Protein AF-A0A379STN2-F1 (afdb_monomer)

Mean predicted aligned error: 3.66 Å

InterPro domains:
  IPR004464 Fructose-1,6-bisphosphatase class 2/Sedoheputulose-1,7-bisphosphatase [PF03320] (2-134)
  IPR004464 Fructose-1,6-bisphosphatase class 2/Sedoheputulose-1,7-bisphosphatase [PTHR30447] (2-136)

Structure (mmCIF, N/CA/C/O backbone):
data_AF-A0A379STN2-F1
#
_entry.id   AF-A0A379STN2-F1
#
loop_
_atom_site.group_PDB
_atom_site.id
_atom_site.type_symbol
_atom_site.label_atom_id
_atom_site.label_alt_id
_atom_site.label_comp_id
_atom_site.label_asym_id
_atom_site.label_entity_id
_atom_site.label_seq_id
_atom_site.pdbx_PDB_ins_code
_atom_site.Cartn_x
_atom_site.Cartn_y
_atom_site.Cartn_z
_atom_site.occupancy
_atom_site.B_iso_or_equiv
_atom_site.auth_seq_id
_atom_site.auth_comp_id
_atom_site.auth_asym_id
_atom_site.auth_atom_id
_atom_site.pdbx_PDB_model_num
ATOM 1 N N . MET A 1 1 ? 1.998 -2.133 1.018 1.00 84.31 1 MET A N 1
ATOM 2 C CA . MET A 1 1 ? 1.488 -2.057 -0.365 1.00 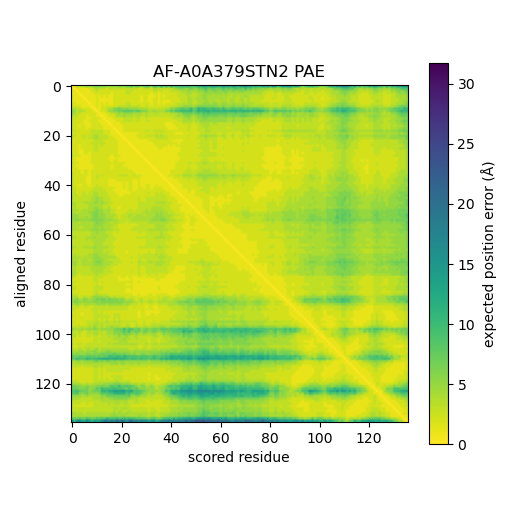84.31 1 MET A CA 1
ATOM 3 C C . MET A 1 1 ? 1.923 -3.252 -1.206 1.00 84.31 1 MET A C 1
ATOM 5 O O . MET A 1 1 ? 1.070 -4.065 -1.495 1.00 84.31 1 MET A O 1
ATOM 9 N N . ALA A 1 2 ? 3.197 -3.422 -1.590 1.00 87.81 2 ALA A N 1
ATOM 10 C CA . ALA A 1 2 ? 3.573 -4.529 -2.492 1.00 87.81 2 ALA A CA 1
ATOM 11 C C . ALA A 1 2 ? 3.139 -5.918 -1.972 1.00 87.81 2 ALA A C 1
ATOM 13 O O . ALA A 1 2 ? 2.541 -6.689 -2.712 1.00 87.81 2 ALA A O 1
ATOM 14 N N . ALA A 1 3 ? 3.338 -6.179 -0.676 1.00 91.94 3 ALA A N 1
ATOM 15 C CA . ALA A 1 3 ? 2.933 -7.429 -0.034 1.00 91.94 3 ALA A CA 1
ATOM 16 C C . ALA A 1 3 ? 1.428 -7.749 -0.152 1.00 91.94 3 ALA A C 1
ATOM 18 O O . ALA A 1 3 ? 1.093 -8.899 -0.390 1.00 91.94 3 ALA A O 1
ATOM 19 N N . SER A 1 4 ? 0.523 -6.768 -0.058 1.00 94.94 4 SER A N 1
ATOM 20 C CA . SER A 1 4 ? -0.926 -7.015 -0.189 1.00 94.94 4 SER A CA 1
ATOM 21 C C . SER A 1 4 ? -1.356 -7.262 -1.633 1.00 94.94 4 SER A C 1
ATOM 23 O O . SER A 1 4 ? -2.364 -7.910 -1.873 1.00 94.94 4 SER A O 1
ATOM 25 N N . VAL A 1 5 ? -0.602 -6.756 -2.614 1.00 94.31 5 VAL A N 1
ATOM 26 C CA . VAL A 1 5 ? -0.845 -7.094 -4.024 1.00 94.31 5 VAL A CA 1
ATOM 27 C C . VAL A 1 5 ? -0.399 -8.527 -4.297 1.00 94.31 5 VAL A C 1
ATOM 29 O O . VAL A 1 5 ? -1.119 -9.272 -4.953 1.00 94.31 5 VAL A O 1
ATOM 32 N N . LEU A 1 6 ? 0.749 -8.934 -3.744 1.00 94.75 6 LEU A N 1
ATOM 33 C CA . LEU A 1 6 ? 1.273 -10.292 -3.890 1.00 94.75 6 LEU A CA 1
ATOM 34 C C . LEU A 1 6 ? 0.293 -11.355 -3.382 1.00 94.75 6 LEU A C 1
ATOM 36 O O . LEU A 1 6 ? 0.226 -12.415 -3.988 1.00 94.75 6 LEU A O 1
ATOM 40 N N . THR A 1 7 ? -0.511 -11.089 -2.348 1.00 95.88 7 THR A N 1
ATOM 41 C CA . THR A 1 7 ? -1.515 -12.065 -1.874 1.00 95.88 7 THR A CA 1
ATOM 42 C C . THR A 1 7 ? -2.661 -12.311 -2.852 1.00 95.88 7 THR A C 1
ATOM 44 O O . THR A 1 7 ? -3.444 -13.234 -2.667 1.00 95.88 7 THR A O 1
ATOM 47 N N . CYS A 1 8 ? -2.786 -11.480 -3.887 1.00 93.94 8 CYS A N 1
ATOM 48 C CA . CYS A 1 8 ? -3.839 -11.578 -4.892 1.00 93.94 8 CYS A CA 1
ATOM 49 C C . CYS A 1 8 ? -3.332 -12.148 -6.231 1.00 93.94 8 CYS A C 1
ATOM 51 O O . CYS A 1 8 ? -4.108 -12.250 -7.180 1.00 93.94 8 CYS A O 1
ATOM 53 N N . LEU A 1 9 ? -2.042 -12.487 -6.345 1.00 90.12 9 LEU A N 1
ATOM 54 C CA . LEU A 1 9 ? -1.449 -13.032 -7.570 1.00 90.12 9 LEU A CA 1
ATOM 55 C C . LEU A 1 9 ? -1.338 -14.559 -7.486 1.00 90.12 9 LEU A C 1
ATOM 57 O O . LEU A 1 9 ? -0.850 -15.088 -6.496 1.00 90.12 9 LEU A O 1
ATOM 61 N N . GLN A 1 10 ? -1.743 -15.268 -8.544 1.00 84.19 10 GLN A N 1
ATOM 62 C CA . GLN A 1 10 ? -1.845 -16.738 -8.538 1.00 84.19 10 GLN A CA 1
ATOM 63 C C . GLN A 1 10 ? -0.510 -17.466 -8.320 1.00 84.19 10 GLN A C 1
ATOM 65 O O . GLN A 1 10 ? -0.488 -18.497 -7.656 1.00 84.19 10 GLN A O 1
ATOM 70 N N . ASP A 1 11 ? 0.588 -16.932 -8.858 1.00 86.25 11 ASP A N 1
ATOM 71 C CA . ASP A 1 11 ? 1.921 -17.549 -8.766 1.00 86.25 11 ASP A CA 1
ATOM 72 C C . ASP A 1 11 ? 2.724 -17.068 -7.544 1.00 86.25 11 ASP A C 1
ATOM 74 O O . ASP A 1 11 ? 3.901 -17.397 -7.380 1.00 86.25 11 ASP A O 1
ATOM 78 N N . SER A 1 12 ? 2.109 -16.250 -6.689 1.00 90.75 12 SER A N 1
ATOM 79 C CA . SER A 1 12 ? 2.743 -15.729 -5.486 1.00 90.75 12 SER A CA 1
ATOM 80 C C . SER A 1 12 ? 2.736 -16.772 -4.365 1.00 90.75 12 SER A C 1
ATOM 82 O O . SER A 1 12 ? 1.714 -17.417 -4.139 1.00 90.75 12 SER A O 1
ATOM 84 N N . PRO A 1 13 ? 3.833 -16.919 -3.599 1.00 93.06 13 PRO A N 1
ATOM 85 C CA . PRO A 1 13 ? 3.873 -17.805 -2.436 1.00 93.06 13 PRO A CA 1
ATOM 86 C C . PRO A 1 13 ? 3.203 -17.202 -1.188 1.00 93.06 13 PRO A C 1
ATOM 88 O O . PRO A 1 13 ? 3.274 -17.798 -0.114 1.00 93.06 13 PRO A O 1
ATOM 91 N N . TYR A 1 14 ? 2.647 -15.991 -1.281 1.00 94.62 14 TYR A N 1
ATOM 92 C CA . TYR A 1 14 ? 2.056 -15.274 -0.154 1.00 94.62 14 TYR A CA 1
ATOM 93 C C . TYR A 1 14 ? 0.534 -15.399 -0.176 1.00 94.62 14 TYR A C 1
ATOM 95 O O . TYR A 1 14 ? -0.088 -14.979 -1.142 1.00 94.62 14 TYR A O 1
ATOM 103 N N . ASP A 1 15 ? -0.064 -15.882 0.916 1.00 94.81 15 ASP A N 1
ATOM 104 C CA . ASP A 1 15 ? -1.525 -16.048 1.017 1.00 94.81 15 ASP A CA 1
ATOM 105 C C . ASP A 1 15 ? -2.219 -14.918 1.797 1.00 94.81 15 ASP A C 1
ATOM 107 O O . ASP A 1 15 ? -3.391 -14.623 1.576 1.00 94.81 15 ASP A O 1
ATOM 111 N N . LEU A 1 16 ? -1.519 -14.288 2.750 1.00 96.06 16 LEU A N 1
ATOM 112 C CA . LEU A 1 16 ? -2.102 -13.300 3.662 1.00 96.06 16 LEU A CA 1
ATOM 113 C C . LEU A 1 16 ? -1.079 -12.250 4.101 1.00 96.06 16 LEU A C 1
ATOM 115 O O . LEU A 1 16 ? 0.096 -12.541 4.323 1.00 96.06 16 LEU A O 1
ATOM 119 N N . MET A 1 17 ? -1.560 -11.022 4.292 1.00 96.12 17 MET A N 1
ATOM 120 C CA . MET A 1 17 ? -0.816 -9.925 4.896 1.00 96.12 17 MET A CA 1
ATOM 121 C C . MET A 1 17 ? -1.555 -9.429 6.141 1.00 96.12 17 MET A C 1
ATOM 123 O O . MET A 1 17 ? -2.732 -9.094 6.080 1.00 96.12 17 MET A O 1
ATOM 127 N N . TYR A 1 18 ? -0.838 -9.330 7.260 1.00 96.81 18 TYR A N 1
ATOM 128 C CA . TYR A 1 18 ? -1.331 -8.729 8.498 1.00 96.81 18 TYR A CA 1
ATOM 129 C C . TYR A 1 18 ? -0.258 -7.809 9.073 1.00 96.81 18 TYR A C 1
ATOM 131 O O . TYR A 1 18 ? 0.869 -8.238 9.327 1.00 96.81 18 TYR A O 1
ATOM 139 N N . THR A 1 19 ? -0.572 -6.523 9.224 1.00 95.44 19 THR A N 1
ATOM 140 C CA . THR A 1 19 ? 0.389 -5.530 9.712 1.00 95.44 19 THR A CA 1
ATOM 141 C C . THR A 1 19 ? -0.305 -4.255 10.181 1.00 95.44 19 THR A C 1
ATOM 143 O O . THR A 1 19 ? -1.457 -4.007 9.836 1.00 95.44 19 THR A O 1
ATOM 146 N N . ILE A 1 20 ? 0.444 -3.412 10.892 1.00 96.00 20 ILE A N 1
ATOM 147 C CA . ILE A 1 20 ? 0.098 -2.009 11.127 1.00 96.00 20 ILE A CA 1
ATOM 148 C C . ILE A 1 20 ? 0.978 -1.171 10.199 1.00 96.00 20 ILE A C 1
ATOM 150 O O . ILE A 1 20 ? 2.207 -1.205 10.291 1.00 96.00 20 ILE A O 1
ATOM 154 N N . GLY A 1 21 ? 0.347 -0.429 9.293 1.00 95.06 21 GLY A N 1
ATOM 155 C CA . GLY A 1 21 ? 1.014 0.413 8.302 1.00 95.06 21 GLY A CA 1
ATOM 156 C C . GLY A 1 21 ? 0.420 1.817 8.242 1.00 95.06 21 GLY A C 1
ATOM 157 O O . GLY A 1 21 ? -0.430 2.179 9.052 1.00 95.06 21 GLY A O 1
ATOM 158 N N . GLY A 1 22 ? 0.875 2.615 7.278 1.00 95.88 22 GLY A N 1
ATOM 159 C CA . GLY A 1 22 ? 0.284 3.923 7.012 1.00 95.88 22 GLY A CA 1
ATOM 160 C C . GLY A 1 22 ? -1.108 3.795 6.389 1.00 95.88 22 GLY A C 1
ATOM 161 O O . GLY A 1 22 ? -1.337 2.966 5.503 1.00 95.88 22 GLY A O 1
ATOM 162 N N . ALA A 1 23 ? -2.050 4.611 6.866 1.00 96.19 23 ALA A N 1
ATOM 163 C CA . ALA A 1 23 ? -3.424 4.610 6.370 1.00 96.19 23 ALA A CA 1
ATOM 164 C C . ALA A 1 23 ? -3.533 4.947 4.865 1.00 96.19 23 ALA A C 1
ATOM 166 O O . ALA A 1 23 ? -4.258 4.235 4.166 1.00 96.19 23 ALA A O 1
ATOM 167 N N . PRO A 1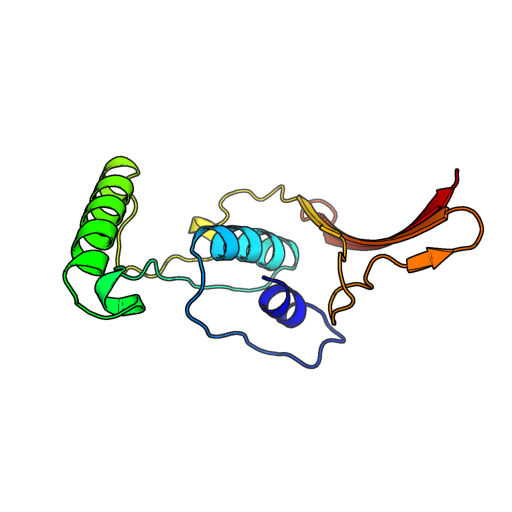 24 ? -2.801 5.943 4.312 1.00 95.88 24 PRO A N 1
ATOM 168 C CA . PRO A 1 24 ? -2.842 6.227 2.874 1.00 95.88 24 PRO A CA 1
ATOM 169 C C . PRO A 1 24 ? -2.388 5.041 2.011 1.00 95.88 24 PRO A C 1
ATOM 171 O O . PRO A 1 24 ? -3.023 4.711 1.010 1.00 95.88 24 PRO A O 1
ATOM 174 N N . GLU A 1 25 ? -1.322 4.348 2.412 1.00 97.06 25 GLU A N 1
ATOM 175 C CA . GLU A 1 25 ? -0.829 3.152 1.728 1.00 97.06 25 GLU A CA 1
ATOM 176 C C . GLU A 1 25 ? -1.816 1.984 1.837 1.00 97.06 25 GLU A C 1
ATOM 178 O O . GLU A 1 25 ? -1.895 1.162 0.918 1.00 97.06 25 GLU A O 1
ATOM 183 N N . GLY A 1 26 ? -2.575 1.914 2.935 1.00 97.06 26 GLY A N 1
ATOM 184 C CA . GLY A 1 26 ? -3.697 0.994 3.109 1.00 97.06 26 GLY A CA 1
ATOM 185 C C . GLY A 1 26 ? -4.795 1.215 2.066 1.00 97.06 26 GLY A C 1
ATOM 186 O O . GLY A 1 26 ? -5.218 0.255 1.430 1.00 97.06 26 GLY A O 1
ATOM 187 N N . VAL A 1 27 ? -5.180 2.468 1.802 1.00 97.25 27 VAL A N 1
ATOM 188 C CA . VAL A 1 27 ? -6.173 2.809 0.762 1.00 97.25 27 VAL A CA 1
ATOM 189 C C . VAL A 1 27 ? -5.669 2.447 -0.640 1.00 97.25 27 VAL A C 1
ATOM 191 O O . VAL A 1 27 ? -6.399 1.844 -1.423 1.00 97.25 27 VAL A O 1
ATOM 194 N N . ILE A 1 28 ? -4.398 2.723 -0.957 1.00 97.06 28 ILE A N 1
ATOM 195 C CA . ILE A 1 28 ? -3.801 2.313 -2.244 1.00 97.06 28 ILE A CA 1
ATOM 196 C C . ILE A 1 28 ? -3.818 0.783 -2.395 1.00 97.06 28 ILE A C 1
ATOM 198 O O . ILE A 1 28 ? -4.101 0.256 -3.473 1.00 97.06 28 ILE A O 1
ATOM 202 N N . SER A 1 29 ? -3.531 0.069 -1.305 1.00 96.81 29 SER A N 1
ATOM 203 C CA . SER A 1 29 ? -3.579 -1.392 -1.270 1.00 96.81 29 SER A CA 1
ATOM 204 C C . SER A 1 29 ? -5.002 -1.909 -1.498 1.00 96.81 29 SER A C 1
ATOM 206 O O . SER A 1 29 ? -5.179 -2.811 -2.309 1.00 96.81 29 SER A O 1
ATOM 208 N N . ALA A 1 30 ? -6.009 -1.292 -0.873 1.00 97.31 30 ALA A N 1
ATOM 209 C CA . ALA A 1 30 ? -7.419 -1.623 -1.073 1.00 97.31 30 ALA A CA 1
ATOM 210 C C . ALA A 1 30 ? -7.847 -1.462 -2.540 1.00 97.31 30 ALA A C 1
ATOM 212 O O . ALA A 1 30 ? -8.503 -2.347 -3.083 1.00 97.31 30 ALA A O 1
ATOM 213 N N . CYS A 1 31 ? -7.409 -0.399 -3.225 1.00 96.50 31 CYS A N 1
ATOM 214 C CA . CYS A 1 31 ? -7.670 -0.236 -4.657 1.00 96.50 31 CYS A CA 1
ATOM 215 C C . CYS A 1 31 ? -7.118 -1.409 -5.486 1.00 96.50 31 CYS A C 1
ATOM 217 O O . CYS A 1 31 ? -7.836 -1.972 -6.312 1.00 96.50 31 CYS A O 1
ATOM 219 N N . ALA A 1 32 ? -5.863 -1.804 -5.254 1.00 95.25 32 ALA A N 1
ATOM 220 C CA . ALA A 1 32 ? -5.246 -2.920 -5.971 1.00 95.25 32 ALA A CA 1
ATOM 221 C C . ALA A 1 32 ? -5.931 -4.261 -5.661 1.00 95.25 32 ALA A C 1
ATOM 223 O O . ALA A 1 32 ? -6.259 -5.009 -6.579 1.00 95.25 32 ALA A O 1
ATOM 224 N N . VAL A 1 33 ? -6.188 -4.540 -4.379 1.00 95.69 33 VAL A N 1
ATOM 225 C CA . VAL A 1 33 ? -6.862 -5.764 -3.919 1.00 95.69 33 VAL A CA 1
ATOM 226 C C . VAL A 1 33 ? -8.262 -5.865 -4.523 1.00 95.69 33 VAL A C 1
ATOM 228 O O . VAL A 1 33 ? -8.610 -6.904 -5.079 1.00 95.69 33 VAL A O 1
ATOM 231 N N . LYS A 1 34 ? -9.041 -4.775 -4.503 1.00 95.75 34 LYS A N 1
ATOM 232 C CA . LYS A 1 34 ? -10.378 -4.733 -5.107 1.00 95.75 34 LYS A CA 1
ATOM 233 C C . LYS A 1 34 ? -10.334 -4.963 -6.614 1.00 95.75 34 LYS A C 1
ATOM 235 O O . LYS A 1 34 ? -11.130 -5.743 -7.130 1.00 95.75 34 LYS A O 1
ATOM 240 N N . ALA A 1 35 ? -9.392 -4.338 -7.320 1.00 94.31 35 ALA A N 1
ATOM 241 C CA . ALA A 1 35 ? -9.239 -4.529 -8.761 1.00 94.31 35 ALA A CA 1
ATOM 242 C C . ALA A 1 35 ? -8.846 -5.974 -9.134 1.00 94.31 35 ALA A C 1
ATOM 244 O O . ALA A 1 35 ? -9.247 -6.459 -10.190 1.00 94.31 35 ALA A O 1
ATOM 245 N N . LEU A 1 36 ? -8.121 -6.672 -8.254 1.00 93.12 36 LEU A N 1
ATOM 246 C CA . LEU A 1 36 ? -7.761 -8.087 -8.400 1.00 93.12 36 LEU A CA 1
ATOM 247 C C . LEU A 1 36 ? -8.827 -9.059 -7.858 1.00 93.12 36 LEU A C 1
ATOM 249 O O . LEU A 1 36 ? -8.668 -10.269 -7.993 1.00 93.12 36 LEU A O 1
ATOM 253 N N . GLY A 1 37 ? -9.917 -8.554 -7.271 1.00 92.50 37 GLY A N 1
ATOM 254 C CA . GLY A 1 37 ? -11.003 -9.372 -6.725 1.00 92.50 37 GLY A CA 1
ATOM 255 C C . GLY A 1 37 ? -10.675 -10.076 -5.403 1.00 92.50 37 GLY A C 1
ATOM 256 O O . GLY A 1 37 ? -11.287 -11.100 -5.105 1.00 92.50 37 GLY A O 1
ATOM 257 N N . GLY A 1 38 ? -9.709 -9.561 -4.639 1.00 94.38 38 GLY A N 1
ATOM 258 C CA . GLY A 1 38 ? -9.392 -10.046 -3.296 1.00 94.38 38 GLY A CA 1
ATOM 259 C C . GLY A 1 38 ? -10.299 -9.454 -2.214 1.00 94.38 38 GLY A C 1
ATOM 260 O O . GLY A 1 38 ? -11.303 -8.803 -2.503 1.00 94.38 38 GLY A O 1
ATOM 261 N N . ASP A 1 39 ? -9.909 -9.656 -0.956 1.00 97.12 39 ASP A N 1
ATOM 262 C CA . ASP A 1 39 ? -10.577 -9.089 0.217 1.00 97.12 39 ASP A CA 1
ATOM 263 C C . ASP A 1 39 ? -9.558 -8.389 1.128 1.00 97.12 39 ASP A C 1
ATOM 265 O O . ASP A 1 39 ? -8.382 -8.757 1.178 1.00 97.12 39 ASP A O 1
ATOM 269 N N . MET A 1 40 ? -10.002 -7.349 1.827 1.00 98.00 40 MET A N 1
ATOM 270 C CA . MET A 1 40 ? -9.184 -6.586 2.762 1.00 98.00 40 MET A CA 1
ATOM 271 C C . MET A 1 40 ? -10.063 -5.928 3.820 1.00 98.00 40 MET A C 1
ATOM 273 O O . MET A 1 40 ? -11.121 -5.366 3.537 1.00 98.00 40 MET A O 1
ATOM 277 N N . GLN A 1 41 ? -9.557 -5.933 5.046 1.00 98.06 41 GLN A N 1
ATOM 278 C CA . GLN A 1 41 ? -10.086 -5.157 6.157 1.00 98.06 41 GLN A CA 1
ATOM 279 C C . GLN A 1 41 ? -8.972 -4.269 6.698 1.00 98.06 41 GLN A C 1
ATOM 281 O O . GLN A 1 41 ? -7.803 -4.665 6.700 1.00 98.06 41 GLN A O 1
ATOM 286 N N . ALA A 1 42 ? -9.321 -3.068 7.146 1.00 97.88 42 ALA A N 1
ATOM 287 C CA . ALA A 1 42 ? -8.364 -2.169 7.775 1.00 97.88 42 ALA A CA 1
ATOM 288 C C . ALA A 1 42 ? -9.003 -1.412 8.930 1.00 97.88 42 ALA A C 1
ATOM 290 O O . ALA A 1 42 ? -10.190 -1.113 8.907 1.00 97.88 42 ALA A O 1
ATOM 291 N N . GLU A 1 43 ? -8.196 -1.057 9.915 1.00 97.69 43 GLU A N 1
ATOM 292 C CA . GLU A 1 43 ? -8.605 -0.222 11.034 1.00 97.69 43 GLU A CA 1
ATOM 293 C C . GLU A 1 43 ? -7.688 0.991 11.099 1.00 97.69 43 GLU A C 1
ATOM 295 O O . GLU A 1 43 ? -6.463 0.867 11.005 1.00 97.69 43 GLU A O 1
ATOM 300 N N . LEU A 1 44 ? -8.287 2.174 11.243 1.00 97.25 44 LEU A N 1
ATOM 301 C CA . LEU A 1 44 ? -7.524 3.371 11.552 1.00 97.25 44 LEU A CA 1
ATOM 302 C C . LEU A 1 44 ? -7.263 3.390 13.056 1.00 97.25 44 LEU A C 1
ATOM 304 O O . LEU A 1 44 ? -8.139 3.784 13.820 1.00 97.25 44 LEU A O 1
ATOM 308 N N . LEU A 1 45 ? -6.082 2.932 13.457 1.00 97.12 45 LEU A N 1
ATOM 309 C CA . LEU A 1 45 ? -5.683 2.895 14.859 1.00 97.12 45 LEU A CA 1
ATOM 310 C C . LEU A 1 45 ? -5.324 4.285 15.365 1.00 97.12 45 LEU A C 1
ATOM 312 O O . LEU A 1 45 ? -4.670 5.063 14.668 1.00 97.12 45 LEU A O 1
ATOM 316 N N . ASP A 1 46 ? -5.691 4.565 16.610 1.00 97.25 46 ASP A N 1
ATOM 317 C CA . ASP A 1 46 ? -5.203 5.747 17.301 1.00 97.25 46 ASP A CA 1
ATOM 318 C C . ASP A 1 46 ? -3.666 5.768 17.357 1.00 97.25 46 ASP A C 1
ATOM 320 O O . ASP A 1 46 ? -3.018 4.757 17.645 1.00 97.25 46 ASP A O 1
ATOM 324 N N . PHE A 1 47 ? -3.059 6.933 17.123 1.00 97.19 47 PHE A N 1
ATOM 325 C CA . PHE A 1 47 ? -1.602 7.031 17.024 1.00 97.19 47 PHE A CA 1
ATOM 326 C C . PHE A 1 47 ? -0.883 6.597 18.311 1.00 97.19 47 PHE A C 1
ATOM 328 O O . PHE A 1 47 ? 0.169 5.954 18.244 1.00 97.19 47 PHE A O 1
ATOM 335 N N . CYS A 1 48 ? -1.451 6.889 19.489 1.00 97.38 48 CYS A N 1
ATOM 336 C CA . CYS A 1 48 ? -0.883 6.428 20.757 1.00 97.38 48 CYS A CA 1
ATOM 337 C C . CYS A 1 48 ? -0.991 4.906 20.916 1.00 97.38 48 CYS A C 1
ATOM 339 O O . CYS A 1 48 ? -0.079 4.294 21.469 1.00 97.38 48 CYS A O 1
ATOM 341 N N . GLU A 1 49 ? -2.054 4.277 20.412 1.00 96.31 49 GLU A N 1
ATOM 342 C CA . GLU A 1 49 ? -2.170 2.813 20.393 1.00 96.31 49 GLU A CA 1
ATOM 343 C C . GLU A 1 49 ? -1.149 2.190 19.427 1.00 96.31 49 GLU A C 1
ATOM 345 O O . GLU A 1 49 ? -0.508 1.193 19.758 1.00 96.31 49 GLU A O 1
ATOM 350 N N . ALA A 1 50 ? -0.918 2.816 18.269 1.00 95.75 50 ALA A N 1
ATOM 351 C CA . ALA A 1 50 ? 0.006 2.317 17.252 1.00 95.75 50 ALA A CA 1
ATOM 352 C C . ALA A 1 50 ? 1.497 2.533 17.587 1.00 95.75 50 ALA A C 1
ATOM 354 O O . ALA A 1 50 ? 2.346 1.741 17.167 1.00 95.75 50 ALA A O 1
ATOM 355 N N . LYS A 1 51 ? 1.847 3.624 18.284 1.00 96.12 51 LYS A N 1
ATOM 356 C CA . LYS A 1 51 ? 3.244 4.054 18.519 1.00 96.12 51 LYS A CA 1
ATOM 357 C C . LYS A 1 51 ? 3.627 4.203 19.993 1.00 96.12 51 LYS A C 1
ATOM 359 O O . LYS A 1 51 ? 4.776 4.535 20.285 1.00 96.12 51 LYS A O 1
ATOM 364 N N . GLY A 1 52 ? 2.705 3.922 20.909 1.00 96.81 52 GLY A N 1
ATOM 365 C CA . GLY A 1 52 ? 2.891 4.062 22.349 1.00 96.81 52 GLY A CA 1
ATOM 366 C C . GLY A 1 52 ? 2.500 5.445 22.869 1.00 96.81 52 GLY A C 1
ATOM 367 O O . GLY A 1 52 ? 2.555 6.449 22.157 1.00 96.81 52 GLY A O 1
ATOM 368 N N . ASP A 1 53 ? 2.123 5.494 24.143 1.00 97.56 53 ASP A N 1
ATOM 369 C CA . ASP A 1 53 ? 1.583 6.692 24.775 1.00 97.56 53 ASP A CA 1
ATOM 370 C C . ASP A 1 53 ? 2.685 7.553 25.421 1.00 97.56 53 ASP A C 1
ATOM 372 O O . ASP A 1 53 ? 3.191 7.249 26.502 1.00 97.56 53 ASP A O 1
ATOM 376 N N . ASN A 1 54 ? 3.073 8.637 24.746 1.00 98.00 54 ASN A N 1
ATOM 377 C CA . ASN A 1 54 ? 4.023 9.634 25.245 1.00 98.00 54 ASN A CA 1
ATOM 378 C C . ASN A 1 54 ? 3.613 11.054 24.817 1.00 98.00 54 ASN A C 1
ATOM 380 O O . ASN A 1 54 ? 2.684 11.229 24.031 1.00 98.00 54 ASN A O 1
ATOM 384 N N . ALA A 1 55 ? 4.287 12.077 25.352 1.00 97.69 55 ALA A N 1
ATOM 385 C CA . ALA A 1 55 ? 3.905 13.474 25.139 1.00 97.69 55 ALA A CA 1
ATOM 386 C C . ALA A 1 55 ? 3.871 13.879 23.653 1.00 97.69 55 ALA A C 1
ATOM 388 O O . ALA A 1 55 ? 2.888 14.479 23.224 1.00 97.69 55 ALA A O 1
ATOM 389 N N . ASP A 1 56 ? 4.886 13.503 22.871 1.00 97.69 56 ASP A N 1
ATOM 390 C CA . ASP A 1 56 ? 4.969 13.846 21.447 1.00 97.69 56 ASP A CA 1
ATOM 391 C C . ASP A 1 56 ? 3.892 13.111 20.638 1.00 97.69 56 ASP A C 1
ATOM 393 O O . ASP A 1 56 ? 3.181 13.713 19.832 1.00 97.69 56 ASP A O 1
ATOM 397 N N . ASN A 1 57 ? 3.692 11.821 20.918 1.00 98.06 57 ASN A N 1
ATOM 398 C CA . ASN A 1 57 ? 2.680 11.005 20.252 1.00 98.06 57 ASN A CA 1
ATOM 399 C C . ASN A 1 57 ? 1.255 11.476 20.567 1.00 98.06 57 ASN A C 1
ATOM 401 O O . ASN A 1 57 ? 0.403 11.430 19.685 1.00 98.06 57 ASN A O 1
ATOM 405 N N . ARG A 1 58 ? 0.984 11.983 21.779 1.00 98.00 58 ARG A N 1
ATOM 406 C CA . ARG A 1 58 ? -0.329 12.552 22.140 1.00 98.00 58 ARG A CA 1
ATOM 407 C C . ARG A 1 58 ? -0.673 13.785 21.314 1.00 98.00 58 ARG A C 1
ATOM 409 O O . ARG A 1 58 ? -1.843 13.975 20.990 1.00 98.00 58 ARG A O 1
ATOM 416 N N . LEU A 1 59 ? 0.318 14.609 20.968 1.00 98.06 59 LEU A N 1
ATOM 417 C CA . LEU A 1 59 ? 0.104 15.772 20.104 1.00 98.06 59 LEU A CA 1
ATOM 418 C C . LEU A 1 59 ? -0.289 15.331 18.690 1.00 98.06 59 LEU A C 1
ATOM 420 O O . LEU A 1 59 ? -1.237 15.873 18.126 1.00 98.06 59 LEU A O 1
ATOM 424 N N . VAL A 1 60 ? 0.387 14.311 18.150 1.00 97.81 60 VAL A N 1
ATOM 425 C CA . VAL A 1 60 ? 0.044 13.725 16.843 1.00 97.81 60 VAL A CA 1
ATOM 426 C C . VAL A 1 60 ? -1.339 13.071 16.887 1.00 97.81 60 VAL A C 1
ATOM 428 O O . VAL A 1 60 ? -2.174 13.367 16.038 1.00 97.81 60 VAL A O 1
ATOM 431 N N . ALA A 1 61 ? -1.626 12.263 17.912 1.00 97.69 61 ALA A N 1
ATOM 432 C CA . ALA A 1 61 ? -2.918 11.601 18.084 1.00 97.69 61 ALA A CA 1
ATOM 433 C C . ALA A 1 61 ? -4.077 12.607 18.130 1.00 97.69 61 ALA A C 1
ATOM 435 O O . ALA A 1 61 ? -5.103 12.397 17.492 1.00 97.69 61 ALA A O 1
ATOM 436 N N . GLN A 1 62 ? -3.919 13.728 18.840 1.00 98.06 62 GLN A N 1
ATOM 437 C CA . GLN A 1 62 ? -4.936 14.784 18.885 1.00 98.06 62 GLN A CA 1
ATOM 438 C C . GLN A 1 62 ? -5.196 15.397 17.504 1.00 98.06 62 GLN A C 1
ATOM 440 O O . GLN A 1 62 ? -6.354 15.565 17.126 1.00 98.06 62 GLN A O 1
ATOM 445 N N . GLN A 1 63 ? -4.138 15.689 16.742 1.00 98.19 63 GLN A N 1
ATOM 446 C CA . GLN A 1 63 ? -4.260 16.222 15.382 1.00 98.19 63 GLN A CA 1
ATOM 447 C C . GLN A 1 63 ? -4.936 15.220 14.438 1.00 98.19 63 GLN A C 1
ATOM 449 O O . GLN A 1 63 ? -5.812 15.596 13.659 1.00 98.19 63 GLN A O 1
ATOM 454 N N . GLU A 1 64 ? -4.566 13.940 14.517 1.00 97.81 64 GLU A N 1
ATOM 455 C CA . GLU A 1 64 ? -5.164 12.892 13.690 1.00 97.81 64 GLU A CA 1
ATOM 456 C C . GLU A 1 64 ? -6.634 12.655 14.045 1.00 97.81 64 GLU A C 1
ATOM 458 O O . GLU A 1 64 ? -7.457 12.601 13.132 1.00 97.81 64 GLU A O 1
ATOM 463 N N . ARG A 1 65 ? -6.993 12.598 15.336 1.00 97.44 65 ARG A N 1
ATOM 464 C CA . ARG A 1 65 ? -8.392 12.482 15.789 1.00 97.44 65 ARG A CA 1
ATOM 465 C C . ARG A 1 65 ? -9.245 13.637 15.280 1.00 97.44 65 ARG A C 1
ATOM 467 O O . ARG A 1 65 ? -10.298 13.387 14.703 1.00 97.44 65 ARG A O 1
ATOM 474 N N . GLN A 1 66 ? -8.766 14.875 15.420 1.00 98.19 66 GLN A N 1
ATOM 475 C CA . GLN A 1 66 ? -9.479 16.050 14.918 1.00 98.19 66 GLN A CA 1
ATOM 476 C C . GLN A 1 66 ? -9.695 15.963 13.402 1.00 98.19 66 GLN A C 1
ATOM 478 O O . GLN A 1 66 ? -10.811 16.148 12.924 1.00 98.19 66 GLN A O 1
ATOM 483 N N . ARG A 1 67 ? -8.651 15.616 12.636 1.00 98.19 67 ARG A N 1
ATOM 484 C CA . ARG A 1 67 ? -8.774 15.445 11.182 1.00 98.19 67 ARG A CA 1
ATOM 485 C C . ARG A 1 67 ? -9.788 14.356 10.823 1.00 98.19 67 ARG A C 1
ATOM 487 O O . ARG A 1 67 ? -10.540 14.508 9.866 1.00 98.19 67 ARG A O 1
ATOM 494 N N . CYS A 1 68 ? -9.806 13.256 11.572 1.00 97.94 68 CYS A N 1
ATOM 495 C CA . CYS A 1 68 ? -10.757 12.169 11.356 1.00 97.94 68 CYS A CA 1
ATOM 496 C C . CYS A 1 68 ? -12.197 12.620 11.618 1.00 97.94 68 CYS A C 1
ATOM 498 O O . CYS A 1 68 ? -13.062 12.365 10.784 1.00 97.94 68 CYS A O 1
ATOM 500 N N . GLU A 1 69 ? -12.444 13.354 12.704 1.00 97.69 69 GLU A N 1
ATOM 501 C CA . GLU A 1 69 ? -13.754 13.944 13.002 1.00 97.69 69 GLU A CA 1
ATOM 502 C C . GLU A 1 69 ? -14.214 14.904 11.895 1.00 97.69 69 GLU A C 1
ATOM 504 O O . GLU A 1 69 ? -15.338 14.783 11.408 1.00 97.69 69 GLU A O 1
ATOM 509 N N . GLU A 1 70 ? -13.336 15.801 11.436 1.00 98.25 70 GLU A N 1
ATOM 510 C CA . GLU A 1 70 ? -13.616 16.741 10.338 1.00 98.25 70 GLU A CA 1
ATOM 511 C C . GLU A 1 70 ? -13.956 16.024 9.020 1.00 98.25 70 GLU A C 1
ATOM 513 O O . GLU A 1 70 ? -14.785 16.500 8.243 1.00 98.25 70 GLU A O 1
ATOM 518 N N . MET A 1 71 ? -13.342 14.864 8.774 1.00 97.12 71 MET A N 1
ATOM 519 C CA . MET A 1 71 ? -13.591 14.028 7.596 1.00 97.12 71 MET A CA 1
ATOM 520 C C . MET A 1 71 ? -14.755 13.039 7.773 1.00 97.12 71 MET A C 1
ATOM 522 O O . MET A 1 71 ? -15.115 12.359 6.813 1.00 97.12 71 MET A O 1
ATOM 526 N N . GLY A 1 72 ? -15.335 12.925 8.972 1.00 96.62 72 GLY A N 1
ATOM 527 C CA . GLY A 1 72 ? -16.361 11.923 9.278 1.00 96.62 72 GLY A CA 1
ATOM 528 C C . GLY A 1 72 ? -15.842 10.478 9.278 1.00 96.62 72 GLY A C 1
ATOM 529 O O . GLY A 1 72 ? -16.594 9.552 8.983 1.00 96.62 72 GLY A O 1
ATOM 530 N N . VAL A 1 73 ? -14.560 10.280 9.588 1.00 96.12 73 VAL A N 1
ATOM 531 C CA . VAL A 1 73 ? -13.888 8.976 9.659 1.00 96.12 73 VAL A CA 1
ATOM 532 C C . VAL A 1 73 ? -13.760 8.566 11.129 1.00 96.12 73 VAL A C 1
ATOM 534 O O . VAL A 1 73 ? -13.244 9.312 11.952 1.00 96.12 73 VAL A O 1
ATOM 537 N N . ALA A 1 74 ? -14.225 7.370 11.481 1.00 97.25 74 ALA A N 1
ATOM 538 C CA . ALA A 1 74 ? -14.091 6.813 12.826 1.00 97.25 74 ALA A CA 1
ATOM 539 C C . ALA A 1 74 ? -12.704 6.181 13.063 1.00 97.25 74 ALA A C 1
ATOM 541 O O . ALA A 1 74 ? -12.233 5.362 12.271 1.00 97.25 74 ALA A O 1
ATOM 542 N N . VAL A 1 75 ? -12.077 6.520 14.186 1.00 97.31 75 VAL A N 1
ATOM 543 C CA . VAL A 1 75 ? -10.864 5.855 14.691 1.00 97.31 75 VAL A CA 1
ATOM 544 C C . VAL A 1 75 ? -11.268 4.578 15.440 1.00 97.31 75 VAL A C 1
ATOM 546 O O . VAL A 1 75 ? -12.361 4.513 16.003 1.00 97.31 75 VAL A O 1
ATOM 549 N N . ASN A 1 76 ? -10.404 3.565 15.435 1.00 96.12 76 ASN A N 1
ATOM 550 C CA . ASN A 1 76 ? -10.601 2.254 16.061 1.00 96.12 76 ASN A CA 1
ATOM 551 C C . ASN A 1 76 ? -11.871 1.520 15.587 1.00 96.12 76 ASN A C 1
ATOM 553 O O . ASN A 1 76 ? -12.620 0.910 16.355 1.00 96.12 76 ASN A O 1
ATOM 557 N N . ARG A 1 77 ? -12.151 1.639 14.285 1.00 97.19 77 ARG A N 1
ATOM 558 C CA . ARG A 1 77 ? -13.236 0.951 13.583 1.00 97.19 77 ARG A CA 1
ATOM 559 C C . ARG A 1 77 ? -12.662 0.176 12.406 1.00 97.19 77 ARG A C 1
ATOM 561 O O . ARG A 1 77 ? -11.884 0.724 11.629 1.00 97.19 77 ARG A O 1
ATOM 568 N N . VAL A 1 78 ? -13.129 -1.057 12.226 1.00 98.19 78 VAL A N 1
ATOM 569 C CA . VAL A 1 78 ? -12.839 -1.847 11.026 1.00 98.19 78 VAL A CA 1
ATOM 570 C C . VAL A 1 78 ? -13.642 -1.318 9.834 1.00 98.19 78 VAL A C 1
ATOM 572 O O . VAL A 1 78 ? -14.869 -1.225 9.886 1.00 98.19 78 VAL A O 1
ATOM 575 N N . TYR A 1 79 ? -12.930 -0.999 8.761 1.00 98.38 79 TYR A N 1
ATOM 576 C CA . TYR A 1 79 ? -13.436 -0.633 7.446 1.00 98.38 79 TYR A CA 1
ATOM 577 C C . TYR A 1 79 ? -13.340 -1.831 6.507 1.00 98.38 79 TYR A C 1
ATOM 579 O O . TYR A 1 79 ? -12.303 -2.500 6.436 1.00 98.38 79 TYR A O 1
ATOM 587 N N . SER A 1 80 ? -14.420 -2.080 5.773 1.00 98.19 80 SER A N 1
ATOM 588 C CA . SER A 1 80 ? -14.449 -3.060 4.687 1.00 98.19 80 SER A CA 1
ATOM 589 C C . SER A 1 80 ? -13.744 -2.541 3.428 1.00 98.19 80 SER A C 1
ATOM 591 O O . SER A 1 80 ? -13.558 -1.335 3.248 1.00 98.19 80 SER A O 1
ATOM 593 N N . LEU A 1 81 ? -13.393 -3.452 2.519 1.00 97.94 81 LEU A N 1
ATOM 594 C CA . LEU A 1 81 ? -12.785 -3.126 1.228 1.00 97.94 81 LEU A CA 1
ATOM 595 C C . LEU A 1 81 ? -13.591 -2.092 0.423 1.00 97.94 81 LEU A C 1
ATOM 597 O O . LEU A 1 81 ? -13.015 -1.163 -0.142 1.00 97.94 81 LEU A O 1
ATOM 601 N N . ASP A 1 82 ? -14.919 -2.213 0.410 1.00 97.25 82 ASP A N 1
ATOM 602 C CA . ASP A 1 82 ? -15.799 -1.290 -0.314 1.00 97.25 82 ASP A CA 1
ATOM 603 C C . ASP A 1 82 ? -15.866 0.106 0.315 1.00 97.25 82 ASP A C 1
ATOM 605 O O . ASP A 1 82 ? -16.101 1.085 -0.390 1.00 97.25 82 ASP A O 1
ATOM 609 N N . GLU A 1 83 ? -15.619 0.228 1.619 1.00 97.25 83 GLU A N 1
ATOM 610 C CA . GLU A 1 83 ? -15.511 1.532 2.282 1.00 97.25 83 GLU A CA 1
ATOM 611 C C . GLU A 1 83 ? -14.153 2.191 2.023 1.00 97.25 83 GLU A C 1
ATOM 613 O O . GLU A 1 83 ? -14.076 3.412 1.899 1.00 97.25 83 GLU A O 1
ATOM 618 N N . LEU A 1 84 ? -13.087 1.392 1.913 1.00 97.25 84 LEU A N 1
ATOM 619 C CA . LEU A 1 84 ? -11.739 1.876 1.602 1.00 97.25 84 LEU A CA 1
ATOM 620 C C . LEU A 1 84 ? -11.607 2.300 0.132 1.00 97.25 84 LEU A C 1
ATOM 622 O O . LEU A 1 84 ? -10.936 3.285 -0.169 1.00 97.25 84 LEU A O 1
ATOM 626 N N . ALA 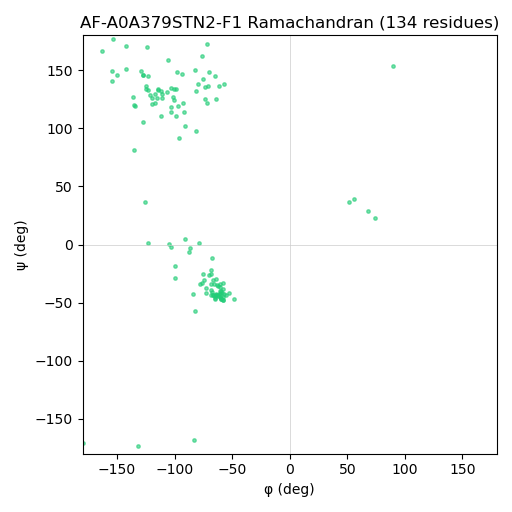A 1 85 ? -12.250 1.570 -0.781 1.00 96.62 85 ALA A N 1
ATOM 627 C CA . ALA A 1 85 ? -12.221 1.815 -2.218 1.00 96.62 85 ALA A CA 1
ATOM 628 C C . ALA A 1 85 ? -13.636 1.701 -2.810 1.00 96.62 85 ALA A C 1
ATOM 630 O O . ALA A 1 85 ? -14.011 0.683 -3.389 1.00 96.62 85 ALA A O 1
ATOM 631 N N . ALA A 1 86 ? -14.433 2.765 -2.692 1.00 94.44 86 ALA A N 1
ATOM 632 C CA . ALA A 1 86 ? -15.841 2.755 -3.107 1.00 94.44 86 ALA A CA 1
ATOM 633 C C . ALA A 1 86 ? -16.058 2.652 -4.630 1.00 94.44 86 ALA A C 1
ATOM 635 O O . ALA A 1 86 ? -17.105 2.187 -5.080 1.00 94.44 86 ALA A O 1
ATOM 636 N N . GLY A 1 87 ? -15.083 3.082 -5.435 1.00 91.56 87 GLY A N 1
ATOM 637 C CA . GLY A 1 87 ? -15.165 3.022 -6.895 1.00 91.56 87 GLY A CA 1
ATOM 638 C C . GLY A 1 87 ? -15.083 1.593 -7.436 1.00 91.56 87 GLY A C 1
ATOM 639 O O . GLY A 1 87 ? -14.400 0.743 -6.871 1.00 91.56 87 GLY A O 1
ATOM 640 N N . ASN A 1 88 ? -15.756 1.344 -8.561 1.00 87.56 88 ASN A N 1
ATOM 641 C CA . ASN A 1 88 ? -15.614 0.095 -9.319 1.00 87.56 88 ASN A CA 1
ATOM 642 C C . ASN A 1 88 ? -14.688 0.246 -10.529 1.00 87.56 88 ASN A C 1
ATOM 644 O O . ASN A 1 88 ? -14.175 -0.759 -11.011 1.00 87.56 88 ASN A O 1
ATOM 648 N N . ASP A 1 89 ? -14.444 1.478 -10.979 1.00 93.56 89 ASP A N 1
ATOM 649 C CA . ASP A 1 89 ? -13.486 1.819 -12.031 1.00 93.56 89 ASP A CA 1
ATOM 650 C C . ASP A 1 89 ? -12.165 2.235 -11.380 1.00 93.56 89 ASP A C 1
ATOM 652 O O . ASP A 1 89 ? -11.957 3.387 -10.998 1.00 93.56 89 ASP A O 1
ATOM 656 N N . ILE A 1 90 ? -11.287 1.256 -11.194 1.00 95.06 90 ILE A N 1
ATOM 657 C CA . ILE A 1 90 ? -10.004 1.389 -10.520 1.00 95.06 90 ILE A CA 1
ATOM 658 C C . ILE A 1 90 ? -8.906 1.082 -11.529 1.00 95.06 90 ILE A C 1
ATOM 660 O O . ILE A 1 90 ? -8.912 0.042 -12.191 1.00 95.06 90 ILE A O 1
ATOM 664 N N . LEU A 1 91 ? -7.935 1.988 -11.592 1.00 95.31 91 LEU A N 1
ATOM 665 C CA . LEU A 1 91 ? -6.671 1.778 -12.274 1.00 95.31 91 LEU A CA 1
ATOM 666 C C . LEU A 1 91 ? -5.554 1.841 -11.236 1.00 95.31 91 LEU A C 1
ATOM 668 O O . LEU A 1 91 ? -5.393 2.851 -10.549 1.00 95.31 91 LEU A O 1
ATOM 672 N N . PHE A 1 92 ? -4.779 0.770 -11.131 1.00 95.44 92 PHE A N 1
ATOM 673 C CA . PHE A 1 92 ? -3.596 0.710 -10.284 1.00 95.44 92 PHE A CA 1
ATOM 674 C C . PHE A 1 92 ? -2.349 0.568 -11.154 1.00 95.44 92 PHE A C 1
ATOM 676 O O . PHE A 1 92 ? -2.315 -0.248 -12.072 1.00 95.44 92 PHE A O 1
ATOM 683 N N . SER A 1 93 ? -1.318 1.358 -10.856 1.00 96.50 93 SER A N 1
ATOM 684 C CA . SER A 1 93 ? -0.041 1.334 -11.566 1.00 96.50 93 SER A CA 1
ATOM 685 C C . SER A 1 93 ? 1.108 1.395 -10.571 1.00 96.50 93 SER A C 1
ATOM 687 O O . SER A 1 93 ? 1.173 2.319 -9.761 1.00 96.50 93 SER A O 1
ATOM 689 N N . ALA A 1 94 ? 2.039 0.449 -10.661 1.00 95.88 94 ALA A N 1
ATOM 690 C CA . ALA A 1 94 ? 3.232 0.410 -9.823 1.00 95.88 94 ALA A CA 1
ATOM 691 C C . ALA A 1 94 ? 4.483 0.122 -10.658 1.00 95.88 94 ALA A C 1
ATOM 693 O O . ALA A 1 94 ? 4.593 -0.936 -11.273 1.00 95.88 94 ALA A O 1
ATOM 694 N N . THR A 1 95 ? 5.443 1.051 -10.653 1.00 96.88 95 THR A N 1
ATOM 695 C CA . THR A 1 95 ? 6.738 0.906 -11.336 1.00 96.88 95 THR A CA 1
ATOM 696 C C . THR A 1 95 ?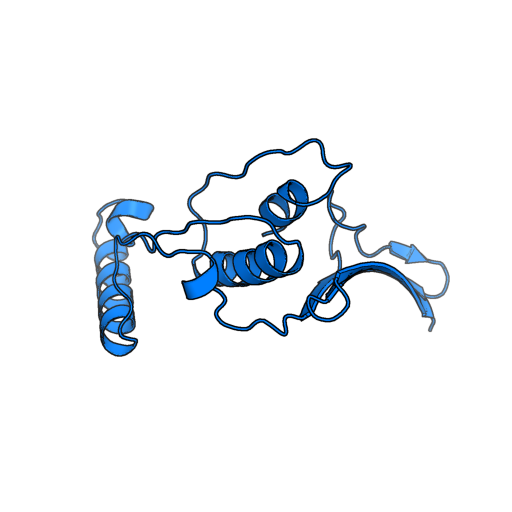 7.844 0.674 -10.315 1.00 96.88 95 THR A C 1
ATOM 698 O O . THR A 1 95 ? 7.957 1.410 -9.333 1.00 96.88 95 THR A O 1
ATOM 701 N N . GLY A 1 96 ? 8.676 -0.340 -10.546 1.00 96.12 96 GLY A N 1
ATOM 702 C CA . GLY A 1 96 ? 9.765 -0.688 -9.638 1.00 96.12 96 GLY A CA 1
ATOM 703 C C . GLY A 1 96 ? 10.897 0.334 -9.687 1.00 96.12 96 GLY A C 1
ATOM 704 O O . GLY A 1 96 ? 11.506 0.547 -10.733 1.00 96.12 96 GLY A O 1
ATOM 705 N N . VAL A 1 97 ? 11.214 0.945 -8.544 1.00 96.56 97 VAL A N 1
ATOM 706 C CA . VAL A 1 97 ? 12.411 1.793 -8.399 1.00 96.56 97 VAL A CA 1
ATOM 707 C C . VAL A 1 97 ? 13.629 0.905 -8.144 1.00 96.56 97 VAL A C 1
ATOM 709 O O . VAL A 1 97 ? 14.579 0.894 -8.926 1.00 96.56 97 VAL A O 1
ATOM 712 N N . THR A 1 98 ? 13.561 0.099 -7.087 1.00 94.75 98 THR A N 1
ATOM 713 C CA . THR A 1 98 ? 14.494 -0.992 -6.780 1.00 94.75 98 THR A CA 1
ATOM 714 C C . THR A 1 98 ? 13.826 -2.334 -7.062 1.00 94.75 98 THR A C 1
ATOM 716 O O . THR A 1 98 ? 12.600 -2.411 -7.103 1.00 94.75 98 THR A O 1
ATOM 719 N N . GLY A 1 99 ? 14.616 -3.392 -7.263 1.00 87.75 99 GLY A N 1
ATOM 720 C CA . GLY A 1 99 ? 14.067 -4.735 -7.466 1.00 87.7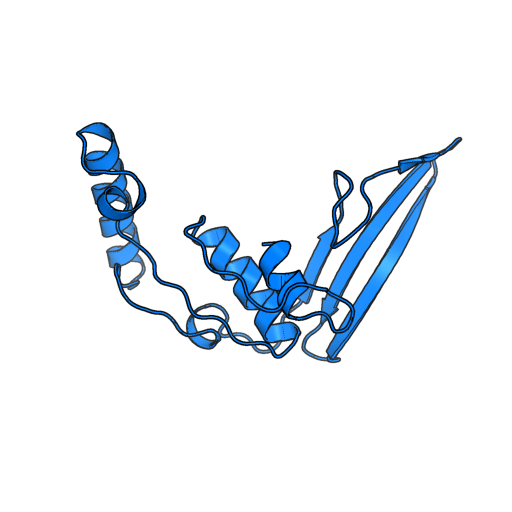5 99 GLY A CA 1
ATOM 721 C C . GLY A 1 99 ? 13.261 -5.210 -6.259 1.00 87.75 99 GLY A C 1
ATOM 722 O O . GLY A 1 99 ? 13.697 -5.025 -5.123 1.00 87.75 99 GLY A O 1
ATOM 723 N N . GLY A 1 100 ? 12.104 -5.812 -6.521 1.00 88.19 100 GLY A N 1
ATOM 724 C CA . GLY A 1 100 ? 11.270 -6.479 -5.528 1.00 88.19 100 GLY A CA 1
ATOM 725 C C . GLY A 1 100 ? 10.422 -7.571 -6.175 1.00 88.19 100 GLY A C 1
ATOM 726 O O . GLY A 1 100 ? 10.439 -7.732 -7.392 1.00 88.19 100 GLY A O 1
ATOM 727 N N . ASP A 1 101 ? 9.662 -8.298 -5.360 1.00 89.31 101 ASP A N 1
ATOM 728 C CA . ASP A 1 101 ? 8.931 -9.491 -5.818 1.00 89.31 101 ASP A CA 1
ATOM 729 C C . ASP A 1 101 ? 7.780 -9.171 -6.784 1.00 89.31 101 ASP A C 1
ATOM 731 O O . ASP A 1 101 ? 7.350 -10.030 -7.546 1.00 89.31 101 ASP A O 1
ATOM 735 N N . LEU A 1 102 ? 7.277 -7.931 -6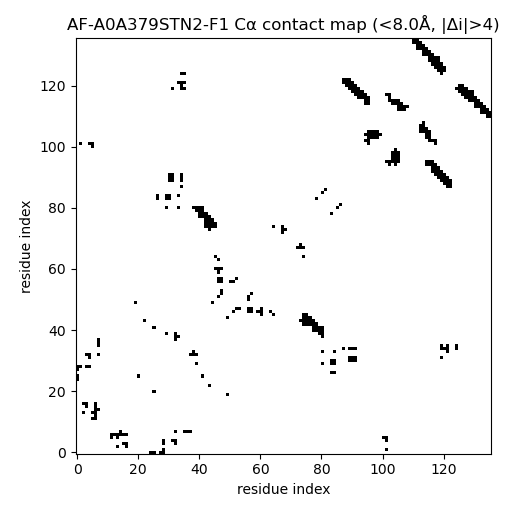.764 1.00 90.38 102 LEU A N 1
ATOM 736 C CA . LEU A 1 102 ? 6.165 -7.505 -7.616 1.00 90.38 102 LEU A CA 1
ATOM 737 C C . LEU A 1 102 ? 6.621 -7.087 -9.022 1.00 90.38 102 LEU A C 1
ATOM 739 O O . LEU A 1 102 ? 5.954 -7.392 -10.005 1.00 90.38 102 LEU A O 1
ATOM 743 N N . VAL A 1 103 ? 7.726 -6.341 -9.104 1.00 94.56 103 VAL A N 1
ATOM 744 C CA . VAL A 1 103 ? 8.283 -5.793 -10.347 1.00 94.56 103 VAL A CA 1
ATOM 745 C C . VAL A 1 103 ? 9.787 -5.569 -10.212 1.00 94.56 103 VAL A C 1
ATOM 747 O O . VAL A 1 103 ? 10.307 -5.223 -9.146 1.00 94.56 103 VAL A O 1
ATOM 750 N N . ASN A 1 104 ? 10.489 -5.690 -11.333 1.00 95.88 104 ASN A N 1
ATOM 751 C CA . ASN A 1 104 ? 11.901 -5.356 -11.433 1.00 95.88 104 ASN A CA 1
ATOM 752 C C . ASN A 1 104 ? 12.155 -3.858 -11.210 1.00 95.88 104 ASN A C 1
ATOM 754 O O . ASN A 1 104 ? 11.387 -2.997 -11.643 1.00 95.88 104 ASN A O 1
ATOM 758 N N . GLY A 1 105 ? 13.290 -3.554 -10.580 1.00 96.75 105 GLY A N 1
ATOM 759 C CA . GLY A 1 105 ? 13.777 -2.187 -10.423 1.00 96.75 105 GLY A CA 1
ATOM 760 C C . GLY A 1 105 ? 14.291 -1.594 -11.731 1.00 96.75 105 GLY A C 1
ATOM 761 O O . GLY A 1 105 ? 14.457 -2.293 -12.733 1.00 96.75 105 GLY A O 1
ATOM 762 N N . ILE A 1 106 ? 14.614 -0.304 -11.698 1.00 97.81 106 ILE A N 1
ATOM 763 C CA . ILE A 1 106 ? 15.180 0.402 -12.850 1.00 97.81 106 ILE A CA 1
ATOM 764 C C . ILE A 1 106 ? 16.548 -0.197 -13.202 1.00 97.81 106 ILE A C 1
ATOM 766 O O . ILE A 1 106 ? 17.459 -0.233 -12.373 1.00 97.81 106 ILE A O 1
ATOM 770 N N . GLN A 1 107 ? 16.717 -0.621 -14.455 1.00 96.94 107 GLN A N 1
ATOM 771 C CA . GLN A 1 107 ? 17.968 -1.175 -14.974 1.00 96.94 107 GLN A CA 1
ATOM 772 C C . GLN A 1 107 ? 18.590 -0.209 -15.980 1.00 96.94 107 GLN A C 1
ATOM 774 O O . GLN A 1 107 ? 17.956 0.172 -16.964 1.00 96.94 107 GLN A O 1
ATOM 779 N N . ARG A 1 108 ? 19.853 0.174 -15.773 1.00 95.69 108 ARG A N 1
ATOM 780 C CA . ARG A 1 108 ? 20.611 0.914 -16.792 1.00 95.69 108 ARG A CA 1
ATOM 781 C C . ARG A 1 108 ? 21.015 -0.026 -17.924 1.00 95.69 108 ARG A C 1
ATOM 783 O O . ARG A 1 108 ? 21.514 -1.119 -17.672 1.00 95.69 108 ARG A O 1
ATOM 790 N N . VAL A 1 109 ? 20.846 0.430 -19.159 1.00 94.50 109 VAL A N 1
ATOM 791 C CA . VAL A 1 109 ? 21.344 -0.233 -20.372 1.00 94.50 109 VAL A CA 1
ATOM 792 C C . VAL A 1 109 ? 22.223 0.741 -21.158 1.00 94.50 109 VAL A C 1
ATOM 794 O O . VAL A 1 109 ? 22.271 1.924 -20.827 1.00 94.50 109 VAL A O 1
ATOM 797 N N . ALA A 1 110 ? 22.937 0.258 -22.181 1.00 93.00 110 ALA A N 1
ATOM 798 C CA . ALA A 1 110 ? 23.973 1.034 -22.876 1.00 93.00 110 ALA A CA 1
ATOM 799 C C . ALA A 1 110 ? 23.526 2.456 -23.285 1.00 93.00 110 ALA A C 1
ATOM 801 O O . ALA A 1 110 ? 24.222 3.414 -22.967 1.00 93.00 110 ALA A O 1
ATOM 802 N N . ASN A 1 111 ? 22.340 2.591 -23.892 1.00 93.62 111 ASN A N 1
ATOM 803 C CA . ASN A 1 111 ? 21.776 3.869 -24.353 1.00 93.62 111 ASN A CA 1
ATOM 804 C C . ASN A 1 111 ? 20.372 4.119 -23.779 1.00 93.62 111 ASN A C 1
ATOM 806 O O . ASN A 1 111 ? 19.484 4.589 -24.484 1.00 93.62 111 ASN A O 1
ATOM 810 N N . GLY A 1 112 ? 20.126 3.728 -22.526 1.00 96.31 112 GLY A N 1
ATOM 811 C CA . GLY A 1 112 ? 18.780 3.853 -21.976 1.00 96.31 112 GLY A CA 1
ATOM 812 C C . GLY A 1 112 ? 18.608 3.391 -20.540 1.00 96.31 112 GLY A C 1
ATOM 813 O O . GLY A 1 112 ? 19.560 3.015 -19.846 1.00 96.31 112 GLY A O 1
ATOM 814 N N . VAL A 1 113 ? 17.347 3.337 -20.129 1.00 97.75 113 VAL A N 1
ATOM 815 C CA . VAL A 1 113 ? 16.898 2.596 -18.948 1.00 97.75 113 VAL A CA 1
ATOM 816 C C . VAL A 1 113 ? 15.751 1.669 -19.303 1.00 97.75 113 VAL A C 1
ATOM 818 O O . VAL A 1 113 ? 14.904 1.987 -20.134 1.00 97.75 113 VAL A O 1
ATOM 821 N N . ARG A 1 114 ? 15.717 0.519 -18.637 1.00 97.56 114 ARG A N 1
ATOM 822 C CA . ARG A 1 114 ? 14.576 -0.386 -18.631 1.00 97.56 114 ARG A CA 1
ATOM 823 C C . ARG A 1 114 ? 13.827 -0.244 -17.312 1.00 97.56 114 ARG A C 1
ATOM 825 O O . ARG A 1 114 ? 14.446 -0.213 -16.249 1.00 97.56 114 ARG A O 1
ATOM 832 N N . THR A 1 115 ? 12.506 -0.169 -17.391 1.00 97.94 115 THR A N 1
ATOM 833 C CA . THR A 1 115 ? 11.603 -0.129 -16.234 1.00 97.94 115 THR A CA 1
ATOM 834 C C . THR A 1 115 ? 10.542 -1.201 -16.387 1.00 97.94 115 THR A C 1
ATOM 836 O O . THR A 1 115 ? 10.076 -1.416 -17.506 1.00 97.94 115 THR A O 1
ATOM 839 N N . GLN A 1 116 ? 10.104 -1.790 -15.279 1.00 97.94 116 GLN A N 1
ATOM 840 C CA . GLN A 1 116 ? 8.969 -2.702 -15.269 1.00 97.94 116 GLN A CA 1
ATOM 841 C C . GLN A 1 116 ? 7.820 -2.103 -14.458 1.00 97.94 116 GLN A C 1
ATOM 843 O O . GLN A 1 116 ? 8.029 -1.580 -13.360 1.00 97.94 116 GLN A O 1
ATOM 848 N N . THR A 1 117 ? 6.616 -2.149 -15.025 1.00 97.25 117 THR A N 1
ATOM 849 C CA . THR A 1 117 ? 5.394 -1.624 -14.406 1.00 97.25 117 THR A CA 1
ATOM 850 C C . THR A 1 117 ? 4.328 -2.703 -14.344 1.00 97.25 117 THR A C 1
ATOM 852 O O . THR A 1 117 ? 4.079 -3.370 -15.342 1.00 97.25 117 THR A O 1
ATOM 855 N N . LEU A 1 118 ? 3.680 -2.838 -13.192 1.00 95.25 118 LEU A N 1
ATOM 856 C CA . LEU A 1 118 ? 2.449 -3.597 -13.033 1.00 95.25 118 LEU A CA 1
ATOM 857 C C . LEU A 1 118 ? 1.266 -2.645 -13.213 1.00 95.25 118 LEU A C 1
ATOM 859 O O . LEU A 1 118 ? 1.156 -1.669 -12.470 1.00 95.25 118 LEU A O 1
ATOM 863 N N . LEU A 1 119 ? 0.396 -2.934 -14.176 1.00 96.19 119 LEU A N 1
ATOM 864 C CA . LEU A 1 119 ? -0.817 -2.171 -14.451 1.00 96.19 119 LEU A CA 1
ATOM 865 C C . LEU A 1 119 ? -2.047 -3.069 -14.295 1.00 96.19 11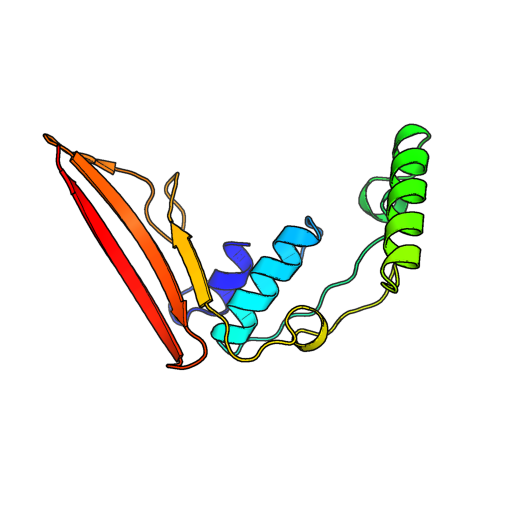9 LEU A C 1
ATOM 867 O O . LEU A 1 119 ? -2.172 -4.070 -14.999 1.00 96.19 119 LEU A O 1
ATOM 871 N N . ILE A 1 120 ? -2.956 -2.691 -13.398 1.00 94.50 120 ILE A N 1
ATOM 872 C CA . ILE A 1 120 ? -4.186 -3.433 -13.104 1.00 94.50 120 ILE A CA 1
ATOM 873 C C . ILE A 1 120 ? -5.388 -2.544 -13.412 1.00 94.50 120 ILE A C 1
ATOM 875 O O . ILE A 1 120 ? -5.482 -1.431 -12.887 1.00 94.50 120 ILE A O 1
ATOM 879 N N . GLY A 1 121 ? -6.304 -3.047 -14.237 1.00 93.56 121 GLY A N 1
ATOM 880 C CA . GLY A 1 121 ? -7.578 -2.404 -14.552 1.00 93.56 121 GLY A CA 1
ATOM 881 C C . GLY A 1 121 ? -8.753 -3.240 -14.054 1.00 93.56 121 GLY A C 1
ATOM 882 O O . GLY A 1 121 ? -8.866 -4.419 -14.383 1.00 93.56 121 GLY A O 1
ATOM 883 N N . SER A 1 122 ? -9.658 -2.651 -13.268 1.00 88.69 122 SER A N 1
ATOM 884 C CA . SER A 1 122 ? -10.859 -3.367 -12.805 1.00 88.69 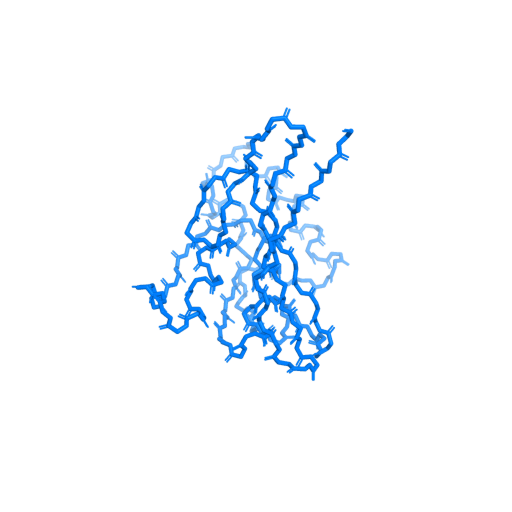122 SER A CA 1
ATOM 885 C C . SER A 1 122 ? -11.917 -3.534 -13.904 1.00 88.69 122 SER A C 1
ATOM 887 O O . SER A 1 122 ? -12.652 -4.522 -13.901 1.00 88.69 122 SER A O 1
ATOM 889 N N . ALA A 1 123 ? -11.986 -2.592 -14.852 1.00 83.75 123 ALA A N 1
ATOM 890 C CA . ALA A 1 123 ? -12.994 -2.569 -15.913 1.00 83.75 123 ALA A CA 1
ATOM 891 C C . ALA A 1 123 ? -12.831 -3.730 -16.907 1.00 83.75 123 ALA A C 1
ATOM 893 O O . ALA A 1 123 ? -13.813 -4.343 -17.322 1.00 83.75 123 ALA A O 1
ATOM 894 N N . ASP A 1 124 ? -11.590 -4.052 -17.265 1.00 82.38 124 ASP A N 1
ATOM 895 C CA . ASP A 1 124 ? -11.235 -5.150 -18.165 1.00 82.38 124 ASP A CA 1
ATOM 896 C C . ASP A 1 124 ? -10.682 -6.377 -17.420 1.00 82.38 124 ASP A C 1
ATOM 898 O O . ASP A 1 124 ? -10.425 -7.407 -18.044 1.00 82.38 124 ASP A O 1
ATOM 902 N N . ARG A 1 125 ? -10.544 -6.285 -16.087 1.00 80.44 125 ARG A N 1
ATOM 903 C CA . ARG A 1 125 ? -9.954 -7.305 -15.203 1.00 80.44 125 ARG A CA 1
ATOM 904 C C . ARG A 1 125 ? -8.584 -7.768 -15.690 1.00 80.44 125 ARG A C 1
ATOM 906 O O . ARG A 1 125 ? -8.250 -8.951 -15.601 1.00 80.44 125 ARG A O 1
ATOM 913 N N . THR A 1 126 ? -7.801 -6.843 -16.235 1.00 87.50 126 THR A N 1
ATOM 914 C CA . THR A 1 126 ? -6.463 -7.152 -16.728 1.00 87.50 126 THR A CA 1
ATOM 915 C C . THR A 1 126 ? -5.403 -6.884 -15.671 1.00 87.50 126 THR A C 1
ATOM 917 O O . THR A 1 126 ? -5.504 -5.965 -14.858 1.00 87.50 126 THR A O 1
ATOM 920 N N . CYS A 1 127 ? -4.357 -7.702 -15.713 1.00 91.19 127 CYS A N 1
ATOM 921 C CA . CYS A 1 127 ? -3.132 -7.536 -14.949 1.00 91.19 127 CYS A CA 1
ATOM 922 C C . CYS A 1 127 ? -1.977 -7.606 -15.951 1.00 91.19 127 CYS A C 1
ATOM 924 O O . CYS A 1 127 ? -1.688 -8.666 -16.504 1.00 91.19 127 CYS A O 1
ATOM 926 N N . ASN A 1 128 ? -1.376 -6.458 -16.255 1.00 93.81 128 ASN A N 1
ATOM 927 C CA . ASN A 1 128 ? -0.355 -6.323 -17.286 1.00 93.81 128 ASN A CA 1
ATOM 928 C C . ASN A 1 128 ? 0.998 -6.031 -16.647 1.00 93.81 128 ASN A C 1
ATOM 930 O O . ASN A 1 128 ? 1.133 -5.087 -15.869 1.00 93.81 128 ASN A O 1
ATOM 934 N N . ILE A 1 129 ? 2.015 -6.794 -17.040 1.00 94.69 129 ILE A N 1
ATOM 935 C CA . ILE A 1 129 ? 3.412 -6.461 -16.771 1.00 94.69 129 ILE A CA 1
ATOM 936 C C . ILE A 1 129 ? 3.966 -5.779 -18.021 1.00 94.69 129 ILE A C 1
ATOM 938 O O . ILE A 1 129 ? 3.972 -6.357 -19.106 1.00 94.69 129 ILE A O 1
ATOM 942 N N . ILE A 1 130 ? 4.398 -4.530 -17.871 1.00 97.31 130 ILE A N 1
ATOM 943 C CA . ILE A 1 130 ? 4.871 -3.672 -18.956 1.00 97.31 130 ILE A CA 1
ATOM 944 C C . ILE A 1 130 ? 6.370 -3.448 -18.781 1.00 97.31 130 ILE A C 1
ATOM 946 O O . ILE A 1 130 ? 6.796 -2.731 -17.871 1.00 97.31 130 ILE A O 1
ATOM 950 N N . ASP A 1 131 ? 7.162 -4.033 -19.678 1.00 97.62 131 ASP A N 1
ATOM 951 C CA . ASP A 1 131 ? 8.592 -3.762 -19.803 1.00 97.62 131 ASP A CA 1
ATOM 952 C C . ASP A 1 131 ? 8.828 -2.641 -20.822 1.00 97.62 131 ASP A C 1
ATOM 954 O O . ASP A 1 131 ? 8.602 -2.805 -22.022 1.00 97.62 131 ASP A O 1
ATOM 958 N N . SER A 1 132 ? 9.329 -1.502 -20.347 1.00 97.69 132 SER A N 1
ATOM 959 C CA . SER A 1 132 ? 9.590 -0.326 -21.182 1.00 97.69 132 SER A CA 1
ATOM 960 C C . SER A 1 132 ? 11.085 -0.066 -21.308 1.00 97.69 132 SER A C 1
ATOM 962 O O . SER A 1 132 ? 11.796 -0.039 -20.303 1.00 97.69 132 SER A O 1
ATOM 964 N N . LEU A 1 133 ? 11.558 0.164 -22.537 1.00 97.44 133 LEU A N 1
ATOM 965 C CA . LEU A 1 133 ? 12.903 0.660 -22.834 1.00 97.44 133 LEU A CA 1
ATOM 966 C C . LEU A 1 133 ? 12.831 2.148 -23.187 1.00 97.44 133 LEU A C 1
ATOM 968 O O . LEU A 1 133 ? 12.297 2.520 -24.229 1.00 97.44 133 LEU A O 1
ATOM 972 N N . HIS A 1 134 ? 13.421 2.984 -22.344 1.00 96.25 134 HIS A N 1
ATOM 973 C CA . HIS A 1 134 ? 13.527 4.425 -22.552 1.00 96.25 134 HIS A CA 1
ATOM 974 C C . HIS A 1 134 ? 14.915 4.718 -23.115 1.00 96.25 134 HIS A C 1
ATOM 976 O O . HIS A 1 134 ? 15.906 4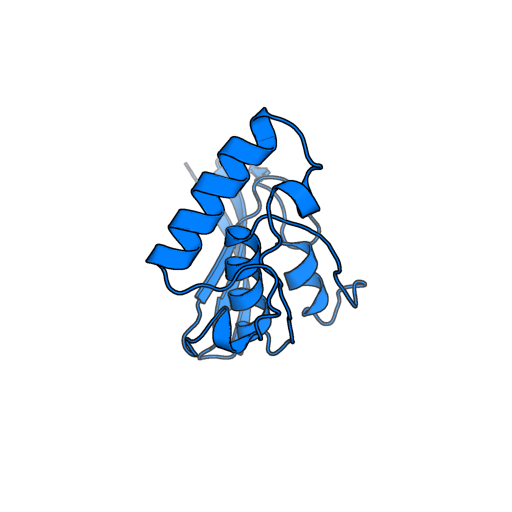.512 -22.413 1.00 96.25 134 HIS A O 1
ATOM 982 N N . SER A 1 135 ? 14.990 5.120 -24.385 1.00 93.69 135 SER A N 1
ATOM 983 C CA . SER A 1 135 ? 16.259 5.407 -25.074 1.00 93.69 135 SER A CA 1
ATOM 984 C C . SER A 1 135 ? 16.555 6.906 -25.079 1.00 93.69 135 SER A C 1
ATOM 986 O O . SER A 1 135 ? 15.622 7.709 -25.129 1.00 93.69 135 SER A O 1
ATOM 988 N N . TRP A 1 136 ? 17.839 7.261 -25.055 1.00 86.69 136 TRP A N 1
ATOM 989 C CA . TRP A 1 136 ? 18.340 8.629 -25.244 1.00 86.69 136 TRP A CA 1
ATOM 990 C C . TRP A 1 136 ? 19.194 8.750 -26.499 1.00 86.69 136 TRP A C 1
ATOM 992 O O . TRP A 1 136 ? 19.854 7.749 -26.863 1.00 86.69 136 TRP A O 1
#

pLDDT: mean 95.1, std 3.61, range [80.44, 98.38]

Nearest PDB structures (foldseek):
  3big-assembly1_A  TM=9.744E-01  e=4.446E-12  unclassified
  2r8t-assembly1_A  TM=9.767E-01  e=3.572E-11  unclassified
  3bih-assembly1_A  TM=9.722E-01  e=4.024E-11  unclassified
  5a5l-assembly1_A  TM=8.704E-01  e=4.355E-10  Thermosynechococcus vestitus
  3rpl-assembly1_A  TM=8.503E-01  e=7.011E-10  Synechocystis sp. PCC 6803

Radius of gyration: 18.08 Å; Cα contacts (8 Å, |Δi|>4): 224; chains: 1; bounding box: 40×34×50 Å

Organism: NCBI:txid59203

Foldseek 3Di:
DLLLLLCLDPPRPHVDDDDDDDLVVVLLSLLSCVLSVHWDKDAQAQQCVVPNDDDVSVVVSVVVVVVCVVVVHDHGDIDTSCRSPVDQFGKHKDKACDQDPRFHHWDDDPFFIWIWMWIGTSVVSDTDIDIDTGGD

Solvent-accessible surface area (backbone atoms only — not comparable to full-atom values): 7873 Å² total; per-residue (Å²): 85,71,67,54,47,38,39,60,40,90,89,43,95,45,78,77,78,87,83,90,75,60,66,71,50,47,36,56,30,31,42,44,26,55,39,64,70,50,86,55,75,49,60,48,65,49,46,30,80,74,73,44,85,47,76,71,39,49,57,51,29,52,54,51,51,52,53,27,58,78,69,73,47,69,68,74,38,83,39,50,39,60,74,56,33,73,68,72,80,40,78,39,78,49,66,23,70,60,72,53,97,88,30,46,24,57,38,83,50,99,57,36,39,36,40,24,30,43,38,36,31,30,82,78,62,43,79,44,80,44,81,44,79,48,73,115

Secondary structure (DSSP, 8-state):
-HHHHHTT-TT-S---------HHHHHHHHHHHHHTT---EEE---HHHHH-S-HHHHHHHHHHHHHHHHHTPPTT-EEEHHHH---SS-EEEEE-SS--SSSPPPEEETTEEEEEEEEEETTTTEEEEEEEEEE-

Sequence (136 aa):
MAASVLTCLQDSPYDLMYTIGGAPEGVISACAVKALGGDMQAELLDFCEAKGDNADNRLVAQQERQRCEEMGVAVNRVYSLDELAAGNDILFSATGVTGGDLVNGIQRVANGVRTQTLLIGSADRTCNIIDSLHSW